Protein AF-G4Q6W8-F1 (afdb_monomer_lite)

InterPro domains:
  IPR007212 Cysteine-rich small domain [PF04071] (4-81)

Foldseek 3Di:
DDPPLLADADCVDPCVVVAPPDPSPQFGCNPVPQPCLVPPPLVWDWDADPVRHIGCSNTCQSGGSVNSVVSVVSVVVVVPPD

pLDDT: mean 92.54, std 6.64, range [57.31, 97.12]

Secondary structure (DSSP, 8-state):
---GGG----TTSTTSSSSTT--SSSB--TTSS-TTTT-TT-SS--EE-TTS-EE-TT--GGGBGGGHHHHHHHHHHHHH--

Organism: Acidaminococcus intestini (strain RyC-MR95) (NCBI:txid568816)

Sequence (82 aa):
MTNHYKYFSHKECEFFPCHKESDGKDFNCLFCFCPLYLVKACGGAYTYTETGTKDCSHCLFPHKKENYGRIMARLKEEMEKK

Radius of gyration: 13.49 Å; chains: 1; bounding box: 36×30×37 Å

Structure (mmCIF, N/CA/C/O backbone):
data_AF-G4Q6W8-F1
#
_entry.id   AF-G4Q6W8-F1
#
loop_
_atom_site.group_PDB
_atom_site.id
_atom_site.type_symbol
_atom_site.label_atom_id
_atom_site.label_alt_id
_atom_site.label_comp_id
_atom_site.label_asym_id
_atom_site.label_entity_id
_atom_site.label_seq_id
_atom_site.pdbx_PDB_ins_code
_atom_site.Cartn_x
_atom_site.Cartn_y
_atom_site.Cartn_z
_atom_site.occupancy
_atom_site.B_iso_or_equiv
_atom_site.auth_seq_id
_atom_site.auth_comp_id
_atom_site.auth_asym_id
_atom_site.auth_atom_id
_atom_site.pdbx_PDB_model_num
ATOM 1 N N . MET A 1 1 ? 22.451 17.208 0.370 1.00 57.31 1 MET A N 1
ATOM 2 C CA . MET A 1 1 ? 22.072 15.917 0.994 1.00 57.31 1 MET A CA 1
ATOM 3 C C . MET A 1 1 ? 21.352 15.078 -0.047 1.00 57.31 1 MET A C 1
ATOM 5 O O . MET A 1 1 ? 20.483 15.610 -0.726 1.00 57.31 1 MET A O 1
ATOM 9 N N . THR A 1 2 ? 21.736 13.817 -0.232 1.00 74.44 2 THR A N 1
ATOM 10 C CA . THR A 1 2 ? 21.081 12.929 -1.206 1.00 74.44 2 THR A CA 1
ATOM 11 C C . THR A 1 2 ? 19.774 12.365 -0.626 1.00 74.44 2 THR A C 1
ATOM 13 O O . THR A 1 2 ? 19.601 12.302 0.589 1.00 74.44 2 THR A O 1
ATOM 16 N N . ASN A 1 3 ? 18.825 11.979 -1.484 1.00 85.31 3 ASN A N 1
ATOM 17 C CA . ASN A 1 3 ? 17.515 11.438 -1.077 1.00 85.31 3 ASN A CA 1
ATOM 18 C C . ASN A 1 3 ? 17.425 9.906 -1.238 1.00 85.31 3 ASN A C 1
ATOM 20 O O . ASN A 1 3 ? 16.325 9.359 -1.274 1.00 85.31 3 ASN A O 1
ATOM 24 N N . HIS A 1 4 ? 18.562 9.207 -1.340 1.00 87.81 4 HIS A N 1
ATOM 25 C CA . HIS A 1 4 ? 18.593 7.758 -1.592 1.00 87.81 4 HIS A CA 1
ATOM 26 C C . HIS A 1 4 ? 17.954 6.935 -0.466 1.00 87.81 4 HIS A C 1
ATOM 28 O O . HIS A 1 4 ? 17.397 5.884 -0.733 1.00 87.81 4 HIS A O 1
ATOM 34 N N . TYR A 1 5 ? 17.920 7.440 0.771 1.00 89.88 5 TYR A N 1
ATOM 35 C CA . TYR A 1 5 ? 17.245 6.761 1.885 1.00 89.88 5 TYR A CA 1
ATOM 36 C C . TYR A 1 5 ? 15.721 6.630 1.709 1.00 89.88 5 TYR A C 1
ATOM 38 O O . TYR A 1 5 ? 15.094 5.846 2.408 1.00 89.88 5 TYR A O 1
ATOM 46 N N . LYS A 1 6 ? 15.109 7.410 0.804 1.00 92.69 6 LYS A N 1
ATOM 47 C CA . LYS A 1 6 ? 13.655 7.401 0.572 1.00 92.69 6 LYS A CA 1
ATOM 48 C C . LYS A 1 6 ? 13.207 6.300 -0.388 1.00 92.69 6 LYS A C 1
ATOM 50 O O . LYS A 1 6 ? 12.006 6.072 -0.536 1.00 92.69 6 LYS A O 1
ATOM 55 N N . TYR A 1 7 ? 14.152 5.676 -1.088 1.00 94.44 7 TYR A N 1
ATOM 56 C CA . TYR A 1 7 ? 13.862 4.782 -2.197 1.00 94.44 7 TYR A CA 1
ATOM 57 C C . TYR A 1 7 ? 14.951 3.732 -2.383 1.00 94.44 7 TYR A C 1
ATOM 59 O O . TYR A 1 7 ? 16.126 4.053 -2.541 1.00 94.44 7 TYR A O 1
ATOM 67 N N . PHE A 1 8 ? 14.521 2.485 -2.481 1.00 94.50 8 PHE A N 1
ATOM 68 C CA . PHE A 1 8 ? 15.359 1.351 -2.835 1.00 94.50 8 PHE A CA 1
ATOM 69 C C . PHE A 1 8 ? 14.522 0.377 -3.663 1.00 94.50 8 PHE A C 1
ATOM 71 O O . PHE A 1 8 ? 13.324 0.270 -3.436 1.00 94.50 8 PHE A O 1
ATOM 78 N N . SER A 1 9 ? 15.124 -0.332 -4.614 1.00 94.94 9 SER A N 1
ATOM 79 C CA . SER A 1 9 ? 14.424 -1.322 -5.436 1.00 94.94 9 SER A CA 1
ATOM 80 C C . SER A 1 9 ? 15.313 -2.546 -5.614 1.00 94.94 9 SER A C 1
ATOM 82 O O . SER A 1 9 ? 16.361 -2.460 -6.255 1.00 94.94 9 SER A O 1
ATOM 84 N N . HIS A 1 10 ? 14.914 -3.671 -5.019 1.00 95.06 10 HIS A N 1
ATOM 85 C CA . HIS A 1 10 ? 15.640 -4.936 -5.101 1.00 95.06 10 HIS A CA 1
ATOM 86 C C . HIS A 1 10 ? 15.138 -5.757 -6.293 1.00 95.06 10 HIS A C 1
ATOM 88 O O . HIS A 1 10 ? 14.369 -6.700 -6.122 1.00 95.06 10 HIS A O 1
ATOM 94 N N . LYS A 1 11 ? 15.538 -5.378 -7.511 1.00 93.69 11 LYS A N 1
ATOM 95 C CA . LYS A 1 11 ? 15.045 -6.022 -8.745 1.00 93.69 11 LYS A CA 1
ATOM 96 C C . LYS A 1 11 ? 15.426 -7.501 -8.880 1.00 93.69 11 LYS A C 1
ATOM 98 O O . LYS A 1 11 ? 14.785 -8.210 -9.641 1.00 93.69 11 LYS A O 1
ATOM 103 N N . GLU A 1 12 ? 16.449 -7.945 -8.155 1.00 95.88 12 GLU A N 1
ATOM 104 C CA . GLU A 1 12 ? 16.923 -9.336 -8.137 1.00 95.88 12 GLU A CA 1
ATOM 105 C C . GLU A 1 12 ? 16.190 -10.213 -7.108 1.00 95.88 12 GLU A C 1
ATOM 107 O O . GLU A 1 12 ? 16.436 -11.412 -7.043 1.00 95.88 12 GLU A O 1
ATOM 112 N N . CYS A 1 13 ? 15.275 -9.647 -6.311 1.00 95.06 13 CYS A N 1
ATOM 113 C CA . CYS A 1 13 ? 14.464 -10.420 -5.3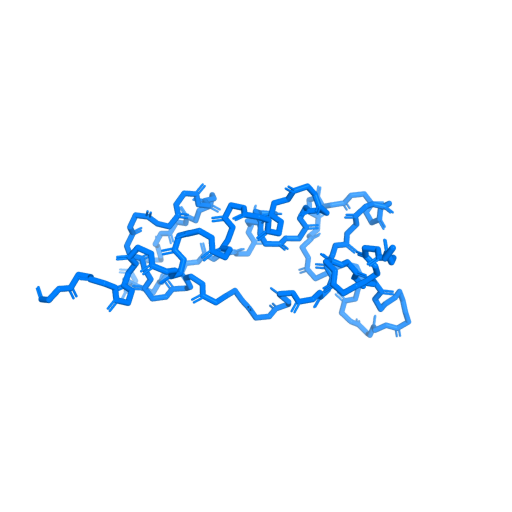75 1.00 95.06 13 CYS A CA 1
ATOM 114 C C . CYS A 1 13 ? 13.566 -11.423 -6.113 1.00 95.06 13 CYS A C 1
ATOM 116 O O . CYS A 1 13 ? 12.886 -11.071 -7.075 1.00 95.06 13 CYS A O 1
ATOM 118 N N . GLU A 1 14 ? 13.466 -12.638 -5.582 1.00 94.94 14 GLU A N 1
ATOM 119 C CA . GLU A 1 14 ? 12.654 -13.747 -6.100 1.00 94.94 14 GLU A CA 1
ATOM 120 C C . GLU A 1 14 ? 11.156 -13.423 -6.144 1.00 94.94 14 GLU A C 1
ATOM 122 O O . GLU A 1 14 ? 10.386 -14.066 -6.855 1.00 94.94 14 GLU A O 1
ATOM 127 N N . PHE A 1 15 ? 10.742 -12.412 -5.382 1.00 91.88 15 PHE A N 1
ATOM 128 C CA . PHE A 1 15 ? 9.369 -11.940 -5.315 1.00 91.88 15 PHE A CA 1
ATOM 129 C C . PHE A 1 15 ? 9.140 -10.662 -6.122 1.00 91.88 15 PHE A C 1
ATOM 131 O O . PHE A 1 15 ? 8.060 -10.106 -6.011 1.00 91.88 15 PHE A O 1
ATOM 138 N N . PHE A 1 16 ? 10.112 -10.134 -6.875 1.00 92.75 16 PHE A N 1
ATOM 139 C CA . PHE A 1 16 ? 9.966 -8.842 -7.554 1.00 92.75 16 PHE A CA 1
ATOM 140 C C . PHE A 1 16 ? 9.187 -8.938 -8.888 1.00 92.75 16 PHE A C 1
ATOM 142 O O . PHE A 1 16 ? 9.541 -9.759 -9.733 1.00 92.75 16 PHE A O 1
ATOM 149 N N . PRO A 1 17 ? 8.211 -8.039 -9.153 1.00 90.88 17 PRO A N 1
ATOM 150 C CA . PRO A 1 17 ? 7.540 -7.167 -8.188 1.00 90.88 17 PRO A CA 1
ATOM 151 C C . PRO A 1 17 ? 6.583 -7.984 -7.311 1.00 90.88 17 PRO A C 1
ATOM 153 O O . PRO A 1 17 ? 5.844 -8.833 -7.811 1.00 90.88 17 PRO A O 1
ATOM 156 N N . CYS A 1 18 ? 6.550 -7.704 -6.003 1.00 90.12 18 CYS A N 1
ATOM 157 C CA . CYS A 1 18 ? 5.716 -8.498 -5.090 1.00 90.12 18 CYS A CA 1
ATOM 158 C C . CYS A 1 18 ? 4.217 -8.227 -5.276 1.00 90.12 18 CYS A C 1
ATOM 160 O O . CYS A 1 18 ? 3.391 -9.058 -4.905 1.00 90.12 18 CYS A O 1
ATOM 162 N N . HIS A 1 19 ? 3.879 -7.106 -5.921 1.00 88.88 19 HIS A N 1
ATOM 163 C CA . HIS A 1 19 ? 2.529 -6.732 -6.333 1.00 88.88 19 HIS A CA 1
ATOM 164 C C . HIS A 1 19 ? 2.443 -6.699 -7.853 1.00 88.88 19 HIS A C 1
ATOM 166 O O . HIS A 1 19 ? 3.147 -5.925 -8.509 1.00 88.88 19 HIS A O 1
ATOM 172 N N . LYS A 1 20 ? 1.557 -7.528 -8.407 1.00 85.75 20 LYS A N 1
ATOM 173 C CA . LYS A 1 20 ? 1.448 -7.773 -9.853 1.00 85.75 20 LYS A CA 1
ATOM 174 C C . LYS A 1 20 ? 0.906 -6.574 -10.631 1.00 85.75 20 LYS A C 1
ATOM 176 O O . LYS A 1 20 ? 1.080 -6.500 -11.839 1.00 85.75 20 LYS A O 1
ATOM 181 N N . GLU A 1 21 ? 0.261 -5.636 -9.947 1.00 87.75 21 GLU A N 1
ATOM 182 C CA . GLU A 1 21 ? -0.292 -4.409 -10.523 1.00 87.75 21 GLU A CA 1
ATOM 183 C C . GLU A 1 21 ? 0.792 -3.375 -10.857 1.00 87.75 21 GLU A C 1
ATOM 185 O O . GLU A 1 21 ? 0.499 -2.361 -11.490 1.00 87.75 21 GLU A O 1
ATOM 190 N N . SER A 1 22 ? 2.033 -3.580 -10.405 1.00 88.88 22 SER A N 1
ATOM 191 C CA . SER A 1 22 ? 3.138 -2.677 -10.710 1.00 88.88 22 SER A CA 1
ATOM 192 C C . SER A 1 22 ? 3.803 -3.000 -12.048 1.00 88.88 22 SER A C 1
ATOM 194 O O . SER A 1 22 ? 4.034 -4.157 -12.381 1.00 88.88 22 SER A O 1
ATOM 196 N N . ASP A 1 23 ? 4.228 -1.954 -12.758 1.00 87.50 23 ASP A N 1
ATOM 197 C CA . ASP A 1 23 ? 5.123 -2.038 -13.919 1.00 87.50 23 ASP A CA 1
ATOM 198 C C . ASP A 1 23 ? 6.613 -2.218 -13.546 1.00 87.50 23 ASP A C 1
ATOM 200 O O . ASP A 1 23 ? 7.477 -2.284 -14.421 1.00 87.50 23 ASP A O 1
ATOM 204 N N . GLY A 1 24 ? 6.939 -2.253 -12.247 1.00 87.06 24 GLY A N 1
ATOM 205 C CA . GLY A 1 24 ? 8.292 -2.433 -11.721 1.00 87.06 24 GLY A CA 1
ATOM 206 C C . GLY A 1 24 ? 9.245 -1.245 -11.920 1.00 87.06 24 GLY A C 1
ATOM 207 O O . GLY A 1 24 ? 10.385 -1.304 -11.450 1.00 87.06 24 GLY A O 1
ATOM 208 N N . LYS A 1 25 ? 8.834 -0.163 -12.598 1.00 87.56 25 LYS A N 1
ATOM 209 C CA . LYS A 1 25 ? 9.742 0.931 -12.985 1.00 87.56 25 LYS A CA 1
ATOM 210 C C . LYS A 1 25 ? 10.156 1.789 -11.792 1.00 87.56 25 LYS A C 1
ATOM 212 O O . LYS A 1 25 ? 11.347 2.031 -11.598 1.00 87.56 25 LYS A O 1
ATOM 217 N N . ASP A 1 26 ? 9.175 2.194 -10.992 1.00 88.12 26 ASP A N 1
ATOM 218 C CA . ASP A 1 26 ? 9.344 3.039 -9.802 1.00 88.12 26 ASP A CA 1
ATOM 219 C C . ASP A 1 26 ? 8.975 2.293 -8.504 1.00 88.12 26 ASP A C 1
ATOM 221 O O . ASP A 1 26 ? 8.590 2.901 -7.500 1.00 88.12 26 ASP A O 1
ATOM 225 N N . PHE A 1 27 ? 9.100 0.960 -8.521 1.00 94.69 27 PHE A N 1
ATOM 226 C CA . PHE A 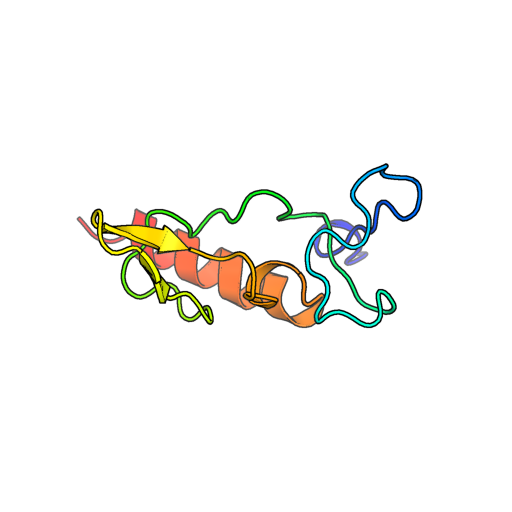1 27 ? 8.725 0.093 -7.408 1.00 94.69 27 PHE A CA 1
ATOM 227 C C . PHE A 1 27 ? 9.718 0.193 -6.248 1.00 94.69 27 PHE A C 1
ATOM 229 O O . PHE A 1 27 ? 10.892 -0.171 -6.366 1.00 94.69 27 PHE A O 1
ATOM 236 N N . ASN A 1 28 ? 9.228 0.676 -5.112 1.00 94.94 28 ASN A N 1
ATOM 237 C CA . ASN A 1 28 ? 9.982 0.869 -3.886 1.00 94.94 28 ASN A CA 1
ATOM 238 C C . ASN A 1 28 ? 9.885 -0.371 -2.983 1.00 94.94 28 ASN A C 1
ATOM 240 O O . ASN A 1 28 ? 8.810 -0.737 -2.512 1.00 94.94 28 ASN A O 1
ATOM 244 N N . CYS A 1 29 ? 11.024 -0.989 -2.700 1.00 95.69 29 CYS A N 1
ATOM 245 C CA . CYS A 1 29 ? 11.175 -2.118 -1.787 1.00 95.69 29 CYS A CA 1
ATOM 246 C C . CYS A 1 29 ? 11.459 -1.690 -0.339 1.00 95.69 29 CYS A C 1
ATOM 248 O O . CYS A 1 29 ? 11.453 -2.531 0.556 1.00 95.69 29 CYS A O 1
ATOM 250 N N . LEU A 1 30 ? 11.700 -0.398 -0.079 1.00 96.00 30 LEU A N 1
ATOM 251 C CA . LEU A 1 30 ? 12.009 0.104 1.267 1.00 96.00 30 LEU A CA 1
ATOM 252 C C . LEU A 1 30 ? 10.939 -0.274 2.305 1.00 96.00 30 LEU A C 1
ATOM 254 O O . LEU A 1 30 ? 11.257 -0.539 3.460 1.00 96.00 30 LEU A O 1
ATOM 258 N N . PHE A 1 31 ? 9.678 -0.325 1.877 1.00 95.69 31 PHE A N 1
ATOM 259 C CA . PHE A 1 31 ? 8.535 -0.709 2.700 1.00 95.69 31 PHE A CA 1
ATOM 260 C C . PHE A 1 31 ? 7.881 -1.998 2.191 1.00 95.69 31 PHE A C 1
ATOM 262 O O . PHE A 1 31 ? 6.655 -2.098 2.178 1.00 95.69 31 PHE A O 1
ATOM 269 N N . CYS A 1 32 ? 8.691 -2.985 1.771 1.00 93.38 32 CYS A N 1
ATOM 270 C CA . CYS A 1 32 ? 8.190 -4.312 1.389 1.00 93.38 32 CYS A CA 1
ATOM 271 C C . CYS A 1 32 ? 7.269 -4.915 2.454 1.00 93.38 32 CYS A C 1
ATOM 273 O O . CYS A 1 32 ? 6.240 -5.496 2.126 1.00 93.38 32 CYS A O 1
ATOM 275 N N . PHE A 1 33 ? 7.588 -4.697 3.730 1.00 92.50 33 PHE A N 1
ATOM 276 C CA . PHE A 1 33 ? 6.597 -4.788 4.790 1.00 92.50 33 PHE A CA 1
ATOM 277 C C . PHE A 1 33 ? 5.961 -3.414 5.007 1.00 92.50 33 PHE A C 1
ATOM 279 O O . PHE A 1 33 ? 6.653 -2.447 5.335 1.00 92.50 33 PHE A O 1
ATOM 286 N N . CYS A 1 34 ? 4.641 -3.323 4.835 1.00 95.44 34 CYS A N 1
ATOM 287 C CA . CYS A 1 34 ? 3.930 -2.064 5.005 1.00 95.44 34 CYS A CA 1
ATOM 288 C C . CYS A 1 34 ? 3.936 -1.654 6.487 1.00 95.44 34 CYS A C 1
ATOM 290 O O . CYS A 1 34 ? 3.262 -2.295 7.298 1.00 95.44 34 CYS A O 1
ATOM 292 N N . PRO A 1 35 ? 4.598 -0.546 6.864 1.00 96.38 35 PRO A N 1
ATOM 293 C CA . PRO A 1 35 ? 4.668 -0.141 8.265 1.00 96.38 35 PRO A CA 1
ATOM 294 C C . PRO A 1 35 ? 3.311 0.359 8.794 1.00 96.38 35 PRO A C 1
ATOM 296 O O . PRO A 1 35 ? 3.108 0.470 9.996 1.00 96.38 35 PRO A O 1
ATOM 299 N N . LEU A 1 36 ? 2.354 0.625 7.898 1.00 97.06 36 LEU A N 1
ATOM 300 C CA . LEU A 1 36 ? 0.991 1.045 8.224 1.00 97.06 36 LEU A CA 1
ATOM 301 C C . LEU A 1 36 ? -0.015 -0.117 8.223 1.00 97.06 36 LEU A C 1
ATOM 303 O O . LEU A 1 36 ? -1.225 0.121 8.200 1.00 97.06 36 LEU A O 1
ATOM 307 N N . TYR A 1 37 ? 0.441 -1.373 8.198 1.00 96.25 37 TYR A N 1
ATOM 308 C CA . TYR A 1 37 ? -0.452 -2.530 8.099 1.00 96.25 37 TYR A CA 1
ATOM 309 C C . TYR A 1 37 ? -1.515 -2.535 9.209 1.00 96.25 37 TYR A C 1
ATOM 311 O O . TYR A 1 37 ? -2.704 -2.632 8.911 1.00 96.25 37 TYR A O 1
ATOM 319 N N . LEU A 1 38 ? -1.115 -2.299 10.461 1.00 94.88 38 LEU A N 1
ATOM 320 C CA . LEU A 1 38 ? -2.019 -2.287 11.620 1.00 94.88 38 LEU A CA 1
ATOM 321 C C . LEU A 1 38 ? -2.865 -1.009 11.745 1.00 94.88 38 LEU A C 1
ATOM 323 O O . LEU A 1 38 ? -3.793 -0.947 12.547 1.00 94.88 38 LEU A O 1
ATOM 327 N N . VAL A 1 39 ? -2.589 0.008 10.931 1.00 94.31 39 VAL A N 1
ATOM 328 C CA . VAL A 1 39 ? -3.330 1.269 10.950 1.00 94.31 39 VAL A CA 1
ATOM 329 C C . VAL A 1 39 ? -4.618 1.094 10.150 1.00 94.31 39 VAL A C 1
ATOM 331 O O . VAL A 1 39 ? -4.576 0.809 8.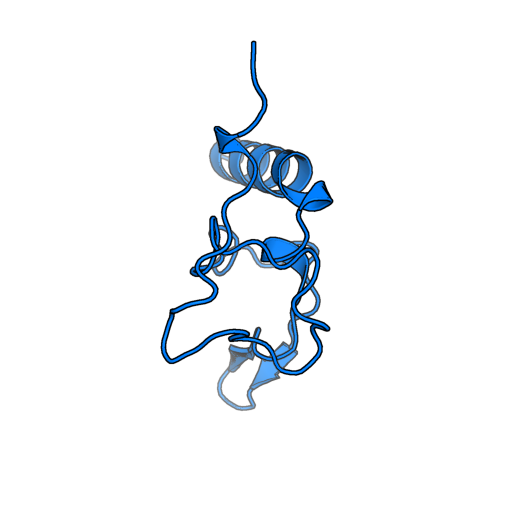948 1.00 94.31 39 VAL A O 1
ATOM 334 N N . LYS A 1 40 ? -5.776 1.280 10.798 1.00 87.44 40 LYS A N 1
ATOM 335 C CA . LYS A 1 40 ? -7.092 1.127 10.152 1.00 87.44 40 LYS A CA 1
ATOM 336 C C . LYS A 1 40 ? -7.221 2.086 8.966 1.00 87.44 40 LYS A C 1
ATOM 338 O O . LYS A 1 40 ? -7.266 1.655 7.825 1.00 87.44 40 LYS A O 1
ATOM 343 N N . ALA A 1 41 ? -7.164 3.395 9.183 1.00 91.69 41 ALA A N 1
ATOM 344 C CA . ALA A 1 41 ? -7.244 4.382 8.101 1.00 91.69 41 ALA A CA 1
ATOM 345 C C . ALA A 1 41 ? -5.859 4.713 7.500 1.00 91.69 41 ALA A C 1
ATOM 347 O O . ALA A 1 41 ? -5.446 5.868 7.497 1.00 91.69 41 ALA A O 1
ATOM 348 N N . CYS A 1 42 ? -5.112 3.709 7.018 1.00 94.94 42 CYS A N 1
ATOM 349 C CA . CYS A 1 42 ? -3.740 3.926 6.530 1.00 94.94 42 CYS A CA 1
ATOM 350 C C . CYS A 1 42 ? -3.624 4.701 5.202 1.00 94.94 42 CYS A C 1
ATOM 352 O O . CYS A 1 42 ? -2.519 5.095 4.840 1.00 94.94 42 CYS A O 1
ATOM 354 N N . GLY A 1 43 ? -4.724 4.889 4.463 1.00 93.88 43 GLY A N 1
ATOM 355 C CA . GLY A 1 43 ? -4.738 5.577 3.163 1.00 93.88 43 GLY A CA 1
ATOM 356 C C . GLY A 1 43 ? -4.275 4.731 1.967 1.00 93.88 43 GLY A C 1
ATOM 357 O O . GLY A 1 43 ? -4.235 5.233 0.846 1.00 93.88 43 GLY A O 1
ATOM 358 N N . GLY A 1 44 ? -3.932 3.458 2.185 1.00 95.50 44 GLY A N 1
ATOM 359 C CA . GLY A 1 44 ? -3.645 2.497 1.118 1.00 95.50 44 GLY A CA 1
ATOM 360 C C . GLY A 1 44 ? -4.904 1.822 0.562 1.00 95.50 44 GLY A C 1
ATOM 361 O O . GLY A 1 44 ? -5.950 1.818 1.207 1.00 95.50 44 GLY A O 1
ATOM 362 N N . ALA A 1 45 ? -4.780 1.209 -0.615 1.00 95.00 45 ALA A N 1
ATOM 363 C CA . ALA A 1 45 ? -5.838 0.424 -1.251 1.00 95.00 45 ALA A CA 1
ATOM 364 C C . ALA A 1 45 ? -5.820 -1.022 -0.728 1.00 95.00 45 ALA A C 1
ATOM 366 O O . ALA A 1 45 ? -5.221 -1.901 -1.340 1.00 95.00 45 ALA A O 1
ATOM 367 N N . TYR A 1 46 ? -6.416 -1.249 0.441 1.00 95.12 46 TYR A N 1
ATOM 368 C CA . TYR A 1 46 ? -6.539 -2.573 1.055 1.00 95.12 46 TYR A CA 1
ATOM 369 C C . TYR A 1 46 ? -8.009 -3.005 1.125 1.00 95.12 46 TYR A C 1
ATOM 371 O O . TYR A 1 46 ? -8.914 -2.171 1.075 1.00 95.12 46 TYR A O 1
ATOM 379 N N . THR A 1 47 ? -8.239 -4.303 1.290 1.00 95.69 47 THR A N 1
ATOM 380 C CA . THR A 1 47 ? -9.560 -4.875 1.590 1.00 95.69 47 THR A CA 1
ATOM 381 C C . THR A 1 47 ? -9.489 -5.728 2.858 1.00 95.69 47 THR A C 1
ATOM 383 O O . THR A 1 47 ? -8.435 -5.828 3.493 1.00 95.69 47 THR A O 1
ATOM 386 N N . TYR A 1 48 ? -10.615 -6.307 3.270 1.00 95.75 48 TYR A N 1
ATOM 387 C CA . TYR A 1 48 ? -10.654 -7.311 4.327 1.00 95.75 48 TYR A CA 1
ATOM 388 C C . TYR A 1 48 ? -11.163 -8.624 3.746 1.00 95.75 48 TYR A C 1
ATOM 390 O O . TYR A 1 48 ? -12.157 -8.646 3.024 1.00 95.75 48 TYR A O 1
ATOM 398 N N . THR A 1 49 ? -10.474 -9.706 4.086 1.00 96.50 49 THR A N 1
ATOM 399 C CA . THR A 1 49 ? -10.936 -11.076 3.836 1.00 96.50 49 THR A CA 1
ATOM 400 C C . THR A 1 49 ? -12.187 -11.387 4.663 1.00 96.50 49 THR A C 1
ATOM 402 O O . THR A 1 49 ? -12.488 -10.694 5.637 1.00 96.50 49 THR A O 1
ATOM 405 N N . GLU A 1 50 ? -12.884 -12.475 4.329 1.00 97.06 50 GLU A N 1
ATOM 406 C CA . GLU A 1 50 ? -14.070 -12.942 5.067 1.00 97.06 50 GLU A CA 1
ATOM 407 C C . GLU A 1 50 ? -13.786 -13.211 6.555 1.00 97.06 50 GLU A C 1
ATOM 409 O O . GLU A 1 50 ? -14.655 -13.028 7.402 1.00 97.06 50 GLU A O 1
ATOM 414 N N . THR A 1 51 ? -12.548 -13.587 6.892 1.00 96.81 51 THR A N 1
ATOM 415 C CA . THR A 1 51 ? -12.103 -13.836 8.273 1.00 96.81 51 THR A CA 1
ATOM 416 C C . THR A 1 51 ? -11.614 -12.574 8.992 1.00 96.81 51 THR A C 1
ATOM 418 O O . THR A 1 51 ? -11.126 -12.651 10.117 1.00 96.81 51 THR A O 1
ATOM 421 N N . GLY A 1 52 ? -11.724 -11.399 8.363 1.00 94.62 52 GLY A N 1
ATOM 422 C CA . GLY A 1 52 ? -11.336 -10.113 8.946 1.00 94.62 52 GLY A CA 1
ATOM 423 C C . GLY A 1 52 ? -9.840 -9.794 8.871 1.00 94.62 52 GLY A C 1
ATOM 424 O O . GLY A 1 52 ? -9.404 -8.778 9.415 1.00 94.62 52 GLY A O 1
ATOM 425 N N . THR A 1 53 ? -9.038 -10.607 8.177 1.00 95.12 53 THR A N 1
ATOM 426 C CA . THR A 1 53 ? -7.623 -10.290 7.921 1.00 95.12 53 THR A CA 1
ATOM 427 C C . THR A 1 53 ? -7.513 -9.206 6.853 1.00 95.12 53 THR A C 1
ATOM 429 O O . THR A 1 53 ? -8.192 -9.280 5.827 1.00 95.12 53 THR A O 1
ATOM 432 N N . LYS A 1 54 ? -6.662 -8.201 7.090 1.00 95.44 54 LYS A N 1
ATOM 433 C CA . LYS A 1 54 ? -6.401 -7.108 6.145 1.00 95.44 54 LYS A CA 1
ATOM 434 C C . LYS A 1 54 ? -5.593 -7.627 4.956 1.00 95.44 54 LYS A C 1
ATOM 436 O O . LYS A 1 54 ? -4.481 -8.112 5.132 1.00 95.44 54 LYS A O 1
ATOM 441 N N . ASP A 1 55 ? -6.132 -7.476 3.755 1.00 95.25 55 ASP A N 1
ATOM 442 C CA . ASP A 1 55 ? -5.473 -7.875 2.517 1.00 95.25 55 ASP A CA 1
ATOM 443 C C . ASP A 1 55 ? -4.944 -6.649 1.766 1.00 95.25 55 ASP A C 1
ATOM 445 O O . ASP A 1 55 ? -5.691 -5.756 1.356 1.00 95.25 55 ASP A O 1
ATOM 449 N N . CYS A 1 56 ? -3.624 -6.613 1.598 1.00 94.69 56 CYS A N 1
ATOM 450 C CA . CYS A 1 56 ? -2.896 -5.561 0.897 1.00 94.69 56 CYS A CA 1
ATOM 451 C C . CYS A 1 56 ? -2.288 -6.051 -0.426 1.00 94.69 56 CYS A C 1
ATOM 453 O O . CYS A 1 56 ? -1.460 -5.335 -0.987 1.00 94.69 56 CYS A O 1
ATOM 455 N N . SER A 1 57 ? -2.661 -7.231 -0.928 1.00 92.19 57 SER A N 1
ATOM 456 C CA . SER A 1 57 ? -2.065 -7.866 -2.119 1.00 92.19 57 SER A CA 1
ATOM 457 C C . SER A 1 57 ? -2.211 -7.048 -3.405 1.00 92.19 57 SER A C 1
ATOM 459 O O . SER A 1 57 ? -1.453 -7.258 -4.341 1.00 92.19 57 SER A O 1
ATOM 461 N N . HIS A 1 58 ? -3.127 -6.074 -3.424 1.00 92.81 58 HIS A N 1
ATOM 462 C CA . HIS A 1 58 ? -3.351 -5.137 -4.535 1.00 92.81 58 HIS A CA 1
ATOM 463 C C . HIS A 1 58 ? -2.907 -3.692 -4.213 1.00 92.81 58 HIS A C 1
ATOM 465 O O . HIS A 1 58 ? -3.165 -2.751 -4.966 1.00 92.81 58 HIS A O 1
ATOM 471 N N . CYS A 1 59 ? -2.263 -3.473 -3.062 1.00 95.12 59 CYS A N 1
ATOM 472 C CA . CYS A 1 59 ? -1.910 -2.144 -2.574 1.00 95.12 59 CYS A CA 1
ATOM 473 C C . CYS A 1 59 ? -0.500 -1.728 -3.010 1.00 95.12 59 CYS A C 1
ATOM 475 O O . CYS A 1 59 ? 0.493 -2.165 -2.438 1.00 95.12 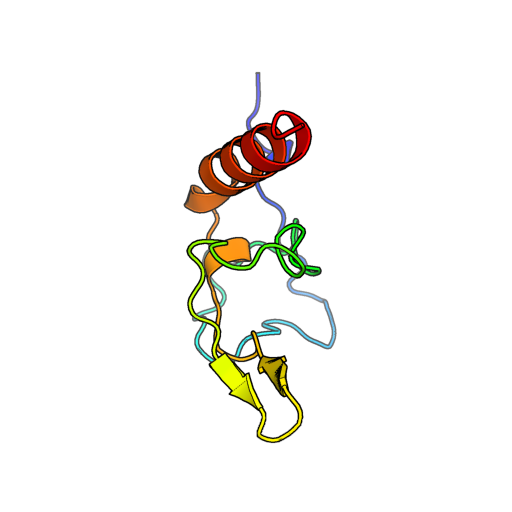59 CYS A O 1
ATOM 477 N N . LEU A 1 60 ? -0.401 -0.764 -3.926 1.00 95.50 60 LEU A N 1
ATOM 478 C CA . LEU A 1 60 ? 0.889 -0.177 -4.322 1.00 95.50 60 LEU A CA 1
ATOM 479 C C . LEU A 1 60 ? 1.320 1.023 -3.466 1.00 95.50 60 LEU A C 1
ATOM 481 O O . LEU A 1 60 ? 2.365 1.614 -3.723 1.00 95.50 60 LEU A O 1
ATOM 485 N N . PHE A 1 61 ? 0.538 1.423 -2.457 1.00 96.50 61 PHE A N 1
ATOM 486 C CA . PHE A 1 61 ? 0.822 2.629 -1.669 1.00 96.50 61 PHE A CA 1
ATOM 487 C C . PHE A 1 61 ? 2.242 2.668 -1.067 1.00 96.50 61 PHE A C 1
ATOM 489 O O . PHE A 1 61 ? 2.925 3.666 -1.310 1.00 96.50 61 PHE A O 1
ATOM 496 N N . PRO A 1 62 ? 2.732 1.628 -0.354 1.00 96.06 62 PRO A N 1
ATOM 497 C CA . PRO A 1 62 ? 4.096 1.629 0.183 1.00 96.06 62 PRO A CA 1
ATOM 498 C C . PRO A 1 62 ? 5.181 1.474 -0.893 1.00 96.06 62 PRO A C 1
ATOM 500 O O . PRO A 1 62 ? 6.336 1.829 -0.662 1.00 96.06 62 PRO A O 1
ATOM 503 N N . HIS A 1 63 ? 4.797 0.996 -2.077 1.00 95.62 63 HIS A N 1
ATOM 504 C CA . HIS A 1 63 ? 5.694 0.676 -3.182 1.00 95.62 63 HIS A CA 1
ATOM 505 C C . HIS A 1 63 ? 5.860 1.804 -4.198 1.00 95.62 63 HIS A C 1
ATOM 507 O O . HIS A 1 63 ? 6.630 1.680 -5.144 1.00 95.62 63 HIS A O 1
ATOM 513 N N . LYS A 1 64 ? 5.177 2.929 -4.004 1.00 93.88 64 LYS A N 1
ATOM 514 C CA . LYS A 1 64 ? 5.351 4.132 -4.815 1.00 93.88 64 LYS A CA 1
ATOM 515 C C . LYS A 1 64 ? 6.469 4.995 -4.243 1.00 93.88 64 LYS A C 1
ATOM 517 O O . LYS A 1 64 ? 6.412 5.406 -3.080 1.00 93.88 64 LYS A O 1
ATOM 522 N N . LYS A 1 65 ? 7.484 5.294 -5.055 1.00 92.25 65 LYS A N 1
ATOM 523 C CA . LYS A 1 65 ? 8.644 6.121 -4.680 1.00 92.25 65 LYS A CA 1
ATOM 524 C C . LYS A 1 65 ? 8.252 7.460 -4.045 1.00 92.25 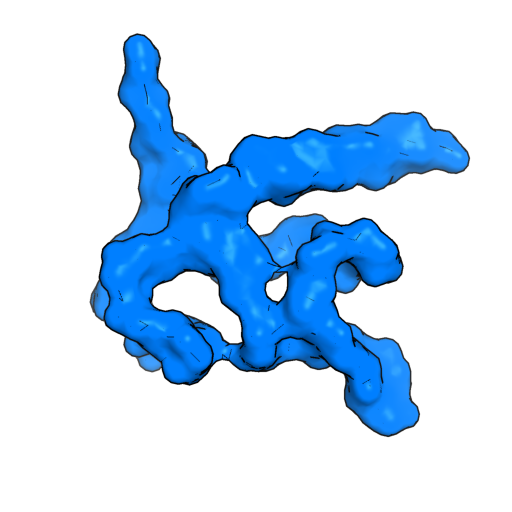65 LYS A C 1
ATOM 526 O O . LYS A 1 65 ? 8.882 7.907 -3.088 1.00 92.25 65 LYS A O 1
ATOM 531 N N . GLU A 1 66 ? 7.198 8.093 -4.545 1.00 93.56 66 GLU A N 1
ATOM 532 C CA . GLU A 1 66 ? 6.695 9.385 -4.081 1.00 93.56 66 GLU A CA 1
ATOM 533 C C . GLU A 1 66 ? 6.033 9.340 -2.693 1.00 93.56 66 GLU A C 1
ATOM 535 O O . GLU A 1 66 ? 5.896 10.374 -2.037 1.00 93.56 66 GLU A O 1
ATOM 540 N N . ASN A 1 67 ? 5.648 8.157 -2.202 1.00 95.88 67 ASN A N 1
ATOM 541 C CA . ASN A 1 67 ? 4.866 8.028 -0.973 1.00 95.88 67 ASN A CA 1
ATOM 542 C C . ASN A 1 67 ? 5.704 7.952 0.310 1.00 95.88 67 ASN A C 1
ATOM 544 O O . ASN A 1 67 ? 5.115 7.990 1.390 1.00 95.88 67 ASN A O 1
ATOM 548 N N . TYR A 1 68 ? 7.043 7.927 0.239 1.00 96.06 68 TYR A N 1
ATOM 549 C CA . TYR A 1 68 ? 7.903 7.884 1.434 1.00 96.06 68 TYR A CA 1
ATOM 550 C C . TYR A 1 68 ? 7.494 8.919 2.493 1.00 96.06 68 TYR A C 1
ATOM 552 O O . TYR A 1 68 ? 7.263 8.581 3.652 1.00 96.06 68 TYR A O 1
ATOM 560 N N . GLY A 1 69 ? 7.347 10.186 2.088 1.00 96.00 69 GLY A N 1
ATOM 561 C CA . GLY A 1 69 ? 6.997 11.267 3.012 1.00 96.00 69 GLY A CA 1
ATOM 562 C C . GLY A 1 69 ? 5.615 11.083 3.643 1.00 96.00 69 GLY A C 1
ATOM 563 O O . GLY A 1 69 ? 5.452 11.327 4.834 1.00 96.00 69 GLY A O 1
ATOM 564 N N . ARG A 1 70 ? 4.641 10.593 2.866 1.00 96.88 70 ARG A N 1
ATOM 565 C CA . ARG A 1 70 ? 3.274 10.334 3.344 1.00 96.88 70 ARG A CA 1
ATOM 566 C C . ARG A 1 70 ? 3.241 9.203 4.368 1.00 96.88 70 ARG A C 1
ATOM 568 O O . ARG A 1 70 ? 2.546 9.315 5.370 1.00 96.88 70 ARG A O 1
ATOM 575 N N . ILE A 1 71 ? 4.020 8.147 4.142 1.00 97.12 71 ILE A N 1
ATOM 576 C CA . ILE A 1 71 ? 4.131 7.009 5.062 1.00 97.12 71 ILE A CA 1
ATOM 577 C C . ILE A 1 71 ? 4.752 7.453 6.384 1.00 97.12 71 ILE A C 1
ATOM 579 O O . ILE A 1 71 ? 4.193 7.176 7.441 1.00 97.12 71 ILE A O 1
ATOM 583 N N . MET A 1 72 ? 5.865 8.191 6.331 1.00 96.62 72 MET A N 1
ATOM 584 C CA . MET A 1 72 ? 6.536 8.687 7.534 1.00 96.62 72 MET A CA 1
ATOM 585 C C . MET A 1 72 ? 5.666 9.671 8.322 1.00 96.62 72 MET A C 1
ATOM 587 O O . MET A 1 72 ? 5.606 9.582 9.546 1.00 96.62 72 MET A O 1
ATOM 591 N N . ALA A 1 73 ? 4.964 10.579 7.635 1.00 96.19 73 ALA A N 1
ATOM 592 C CA . ALA A 1 73 ? 4.013 11.486 8.274 1.00 96.19 73 ALA A CA 1
ATOM 593 C C . ALA A 1 73 ? 2.885 10.707 8.962 1.00 96.19 73 ALA A C 1
ATOM 595 O O . ALA A 1 73 ? 2.597 10.954 10.130 1.00 96.19 73 ALA A O 1
ATOM 596 N N . ARG A 1 74 ? 2.314 9.704 8.281 1.00 96.69 74 ARG A N 1
ATOM 597 C CA . ARG A 1 74 ? 1.242 8.893 8.856 1.00 96.69 74 ARG A CA 1
ATOM 598 C C . ARG A 1 74 ? 1.705 8.070 10.055 1.00 96.69 74 ARG A C 1
ATOM 600 O O . ARG A 1 74 ? 0.983 7.994 11.038 1.00 96.69 74 ARG A O 1
ATOM 607 N N . LEU A 1 75 ? 2.895 7.473 10.001 1.00 95.06 75 LEU A N 1
ATOM 608 C CA . LEU A 1 75 ? 3.469 6.769 11.152 1.00 95.06 75 LEU A CA 1
ATOM 609 C C . LEU A 1 75 ? 3.619 7.697 12.355 1.00 95.06 75 LEU A C 1
ATOM 611 O O . LEU A 1 75 ? 3.223 7.333 13.457 1.00 95.06 75 LEU A O 1
ATOM 615 N N . LYS A 1 76 ? 4.141 8.907 12.132 1.00 95.69 76 LYS A N 1
ATOM 616 C CA . LYS A 1 76 ? 4.283 9.914 13.183 1.00 95.69 76 LYS A CA 1
ATOM 617 C C . LYS A 1 76 ? 2.930 10.276 13.804 1.00 95.69 76 LYS A C 1
ATOM 619 O O . LYS A 1 76 ? 2.816 10.260 15.023 1.00 95.69 76 LYS A O 1
ATOM 624 N N . GLU A 1 77 ? 1.905 10.521 12.985 1.00 95.69 77 GLU A N 1
ATOM 625 C CA . GLU A 1 77 ? 0.542 10.776 13.477 1.00 95.69 77 GLU A CA 1
ATOM 626 C C . GLU A 1 77 ? 0.019 9.636 14.359 1.00 95.69 77 GLU A C 1
ATOM 628 O O . GLU A 1 77 ? -0.622 9.893 15.370 1.00 95.69 77 GLU A O 1
ATOM 633 N N . GLU A 1 78 ? 0.256 8.377 13.984 1.00 94.50 78 GLU A 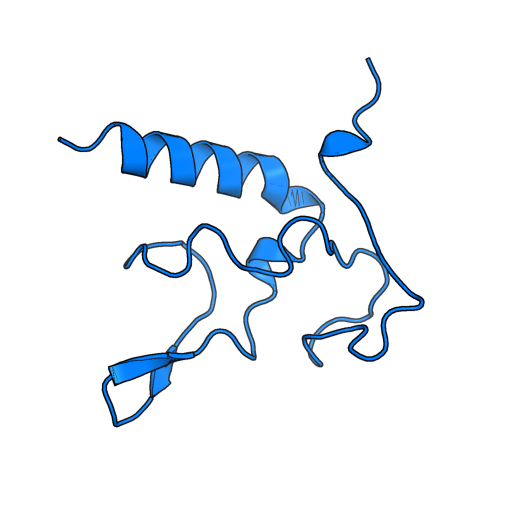N 1
ATOM 634 C CA . GLU A 1 78 ? -0.188 7.222 14.776 1.00 94.50 78 GLU A CA 1
ATOM 635 C C . GLU A 1 78 ? 0.582 7.084 16.093 1.00 94.50 78 GLU A C 1
ATOM 637 O O . GLU A 1 78 ? -0.008 6.702 17.095 1.00 94.50 78 GLU A O 1
ATOM 642 N N . MET A 1 79 ? 1.869 7.440 16.119 1.00 92.25 79 MET A N 1
ATOM 643 C CA . MET A 1 79 ? 2.680 7.432 17.342 1.00 92.25 79 MET A CA 1
ATOM 644 C C . MET A 1 79 ? 2.309 8.556 18.319 1.00 92.25 79 MET A C 1
ATOM 646 O O . MET A 1 79 ? 2.530 8.426 19.519 1.00 92.25 79 MET A O 1
ATOM 650 N N . GLU A 1 80 ? 1.782 9.671 17.814 1.00 95.38 80 GLU A N 1
ATOM 651 C CA . GLU A 1 80 ? 1.394 10.834 18.622 1.00 95.38 80 GLU A CA 1
ATOM 652 C C . GLU A 1 80 ? -0.041 10.736 19.171 1.00 95.38 80 GLU A C 1
ATOM 654 O O . GLU A 1 80 ? -0.401 11.478 20.089 1.00 95.38 80 GLU A O 1
ATOM 659 N N . LYS A 1 81 ? -0.862 9.813 18.650 1.00 86.06 81 LYS A N 1
ATOM 660 C CA . LYS A 1 81 ? -2.198 9.513 19.183 1.00 86.06 81 LYS A CA 1
ATOM 661 C C . LYS A 1 81 ? -2.057 8.773 20.514 1.00 86.06 81 LYS A C 1
ATOM 663 O O . LYS A 1 81 ? -1.671 7.610 20.541 1.00 86.06 81 LYS A O 1
ATOM 668 N N . LYS A 1 82 ? -2.340 9.485 21.606 1.00 58.12 82 LYS A N 1
ATOM 669 C CA . LYS A 1 82 ? -2.443 8.927 22.960 1.00 58.12 82 LYS A CA 1
ATOM 670 C C . LYS A 1 82 ? -3.673 8.045 23.115 1.00 58.12 82 LYS A C 1
ATOM 672 O O . LYS A 1 82 ? -4.742 8.459 22.613 1.00 58.12 82 LYS A O 1
#